Protein AF-A0A1V8RTB7-F1 (afdb_monomer_lite)

Organism: NCBI:txid1873176

Radius of gyration: 22.28 Å; chains: 1; bounding box: 72×28×49 Å

Structure (mmCIF, N/CA/C/O backbone):
data_AF-A0A1V8RTB7-F1
#
_entry.id   AF-A0A1V8RTB7-F1
#
loop_
_atom_site.group_PDB
_atom_site.id
_atom_site.type_symbol
_atom_site.label_atom_id
_atom_site.label_alt_id
_atom_site.label_comp_id
_atom_site.label_asym_id
_atom_site.label_entity_id
_atom_site.label_seq_id
_atom_site.pdbx_PDB_ins_code
_atom_site.Cartn_x
_atom_site.Cartn_y
_atom_site.Cartn_z
_atom_site.occupancy
_atom_site.B_iso_or_equiv
_atom_site.auth_seq_id
_atom_site.auth_comp_id
_atom_site.auth_asym_id
_atom_site.auth_atom_id
_atom_site.pdbx_PDB_model_num
ATOM 1 N N . MET A 1 1 ? 43.650 17.006 23.116 1.00 42.62 1 MET A N 1
ATOM 2 C CA . MET A 1 1 ? 42.291 17.356 22.651 1.00 42.62 1 MET A CA 1
ATOM 3 C C . MET A 1 1 ? 41.354 16.226 23.047 1.00 42.62 1 MET A C 1
ATOM 5 O O . MET A 1 1 ? 41.632 15.103 22.643 1.00 42.62 1 MET A O 1
ATOM 9 N N . PRO A 1 2 ? 40.340 16.457 23.895 1.00 37.34 2 PRO A N 1
ATOM 10 C CA . PRO A 1 2 ? 39.417 15.399 24.286 1.00 37.34 2 PRO A CA 1
ATOM 11 C C . PRO A 1 2 ? 38.478 15.075 23.119 1.00 37.34 2 PRO A C 1
ATOM 13 O O . PRO A 1 2 ? 37.857 15.961 22.536 1.00 37.34 2 PRO A O 1
ATOM 16 N N . ASN A 1 3 ? 38.435 13.796 22.755 1.00 39.91 3 ASN A N 1
ATOM 17 C CA . ASN A 1 3 ? 37.641 13.277 21.652 1.00 39.91 3 ASN A CA 1
ATOM 18 C C . ASN A 1 3 ? 36.176 13.206 22.107 1.00 39.91 3 ASN A C 1
ATOM 20 O O . ASN A 1 3 ? 35.844 12.431 23.005 1.00 39.91 3 ASN A O 1
ATOM 24 N N . ILE A 1 4 ? 35.314 14.051 21.539 1.00 44.75 4 ILE A N 1
ATOM 25 C CA . ILE A 1 4 ? 33.876 14.033 21.820 1.00 44.75 4 ILE A CA 1
ATOM 26 C C . ILE A 1 4 ? 33.309 12.790 21.137 1.00 44.75 4 ILE A C 1
ATOM 28 O O . ILE A 1 4 ? 33.119 12.757 19.923 1.00 44.75 4 ILE A O 1
ATOM 32 N N . ILE A 1 5 ? 33.063 11.748 21.926 1.00 47.06 5 ILE A N 1
ATOM 33 C CA . ILE A 1 5 ? 32.315 10.576 21.483 1.00 47.06 5 ILE A CA 1
ATOM 34 C C . ILE A 1 5 ? 30.865 11.041 21.360 1.00 47.06 5 ILE A C 1
ATOM 36 O O . ILE A 1 5 ? 30.154 11.140 22.357 1.00 47.06 5 ILE A O 1
ATOM 40 N N . VAL A 1 6 ? 30.446 11.399 20.148 1.00 46.91 6 VAL A N 1
ATOM 41 C CA . VAL A 1 6 ? 29.043 11.708 19.862 1.00 46.91 6 VAL A CA 1
ATOM 42 C C . VAL A 1 6 ? 28.253 10.407 20.037 1.00 46.91 6 VAL A C 1
ATOM 44 O O . VAL A 1 6 ? 28.497 9.454 19.291 1.00 46.91 6 VAL A O 1
ATOM 47 N N . PRO A 1 7 ? 27.334 10.309 21.012 1.00 39.03 7 PRO A N 1
ATOM 48 C CA . PRO A 1 7 ? 26.510 9.124 21.147 1.00 39.03 7 PRO A CA 1
ATOM 49 C C . PRO A 1 7 ? 25.584 9.046 19.931 1.00 39.03 7 PRO A C 1
ATOM 51 O O . PRO A 1 7 ? 24.817 9.968 19.656 1.00 39.03 7 PRO A O 1
ATOM 54 N N . ALA A 1 8 ? 25.644 7.931 19.201 1.00 44.41 8 ALA A N 1
ATOM 55 C CA . ALA A 1 8 ? 24.708 7.589 18.134 1.00 44.41 8 ALA A CA 1
ATOM 56 C C . ALA A 1 8 ? 23.334 7.209 18.720 1.00 44.41 8 ALA A C 1
ATOM 58 O O . ALA A 1 8 ? 22.780 6.152 18.427 1.00 44.41 8 ALA A O 1
ATOM 59 N N . THR A 1 9 ? 22.779 8.066 19.574 1.00 44.06 9 THR A N 1
ATOM 60 C CA . THR A 1 9 ? 21.411 7.962 20.075 1.00 44.06 9 THR A CA 1
ATOM 61 C C . THR A 1 9 ? 20.503 8.691 19.093 1.00 44.06 9 THR A C 1
ATOM 63 O O . THR A 1 9 ? 19.887 9.704 19.402 1.00 44.06 9 THR A O 1
ATOM 66 N N . GLY A 1 10 ? 20.445 8.172 17.866 1.00 40.53 10 GLY A N 1
ATOM 67 C CA . GLY A 1 10 ? 19.239 8.318 17.067 1.00 40.53 10 GLY A CA 1
ATOM 68 C C . GLY A 1 10 ? 18.193 7.455 17.750 1.00 40.53 10 GLY A C 1
ATOM 69 O O . GLY A 1 10 ? 18.296 6.230 17.701 1.00 40.53 10 GLY A O 1
ATOM 70 N N . GLU A 1 11 ? 17.285 8.108 18.470 1.00 34.44 11 GLU A N 1
ATOM 71 C CA . GLU A 1 11 ? 16.128 7.540 19.154 1.00 34.44 11 GLU A CA 1
ATOM 72 C C . GLU A 1 11 ? 15.665 6.250 18.478 1.00 34.44 11 GLU A C 1
ATOM 74 O O . GLU A 1 11 ? 15.232 6.233 17.321 1.00 34.44 11 GLU A O 1
ATOM 79 N N . ALA A 1 12 ? 15.812 5.141 19.200 1.00 39.78 12 ALA A N 1
ATOM 80 C CA . ALA A 1 12 ? 15.259 3.868 18.797 1.00 39.78 12 ALA A CA 1
ATOM 81 C C . ALA A 1 12 ? 13.731 3.978 18.872 1.00 39.78 12 ALA A C 1
ATOM 83 O O . ALA A 1 12 ? 13.105 3.514 19.823 1.00 39.78 12 ALA A O 1
ATOM 84 N N . LEU A 1 13 ? 13.128 4.565 17.831 1.00 41.94 13 LEU A N 1
ATOM 85 C CA . LEU A 1 13 ? 11.792 4.191 17.389 1.00 41.94 13 LEU A CA 1
ATOM 86 C C . LEU A 1 13 ? 11.721 2.665 17.505 1.00 41.94 13 LEU A C 1
ATOM 88 O O . LEU A 1 13 ? 12.680 2.011 17.067 1.00 41.94 13 LEU A O 1
ATOM 92 N N . PRO A 1 14 ? 10.661 2.087 18.105 1.00 40.66 14 PRO A N 1
ATOM 93 C CA . PRO A 1 14 ? 10.537 0.641 18.200 1.00 40.66 14 PRO A CA 1
ATOM 94 C C . PRO A 1 14 ? 10.774 0.108 16.795 1.00 40.66 14 PRO A C 1
ATOM 96 O O . PRO A 1 14 ? 10.021 0.445 15.879 1.00 40.66 14 PRO A O 1
ATOM 99 N N . LYS A 1 15 ? 11.900 -0.593 16.588 1.00 52.12 15 LYS A N 1
ATOM 100 C CA . LYS A 1 15 ? 12.283 -1.081 15.265 1.00 52.12 15 LYS A CA 1
ATOM 101 C C . LYS A 1 15 ? 11.202 -2.075 14.897 1.00 52.12 15 LYS A C 1
ATOM 103 O O . LYS A 1 15 ? 11.294 -3.242 15.276 1.00 52.12 15 LYS A O 1
ATOM 108 N N . ALA A 1 16 ? 10.164 -1.610 14.201 1.00 56.31 16 ALA A N 1
ATOM 109 C CA . ALA A 1 16 ? 9.252 -2.472 13.489 1.00 56.31 16 ALA A CA 1
ATOM 110 C C . ALA A 1 16 ? 10.170 -3.440 12.750 1.00 56.31 16 ALA A C 1
ATOM 112 O O . ALA A 1 16 ? 11.051 -3.008 11.999 1.00 56.31 16 ALA A O 1
ATOM 113 N N . LYS A 1 17 ? 10.096 -4.728 13.098 1.00 71.62 17 LYS A N 1
ATOM 114 C CA . LYS A 1 17 ? 10.923 -5.750 12.462 1.00 71.62 17 LYS A CA 1
ATOM 115 C C . LYS A 1 17 ? 10.435 -5.846 11.023 1.00 71.62 17 LYS A C 1
ATOM 117 O O . LYS A 1 17 ? 9.546 -6.626 10.707 1.00 71.62 17 LYS A O 1
ATOM 122 N N . PHE A 1 18 ? 10.970 -4.983 10.170 1.00 79.69 18 PHE A N 1
ATOM 123 C CA . PHE A 1 18 ? 10.712 -5.010 8.747 1.00 79.69 18 PHE A CA 1
ATOM 124 C C . PHE A 1 18 ? 11.273 -6.315 8.200 1.00 79.69 18 PHE A C 1
ATOM 126 O O . PHE A 1 18 ? 12.411 -6.688 8.498 1.00 79.69 18 PHE A O 1
ATOM 133 N N . ASN A 1 19 ? 10.479 -7.013 7.394 1.00 87.69 19 ASN A N 1
ATOM 134 C CA . ASN A 1 19 ? 10.949 -8.214 6.732 1.00 87.69 19 ASN A CA 1
ATOM 135 C C . ASN A 1 19 ? 11.882 -7.816 5.579 1.00 87.69 19 ASN A C 1
ATOM 137 O O . ASN A 1 19 ? 11.442 -7.546 4.463 1.00 87.69 19 ASN A O 1
ATOM 141 N N . LEU A 1 20 ? 13.186 -7.766 5.867 1.00 88.69 20 LEU A N 1
ATOM 142 C CA . LEU A 1 20 ? 14.218 -7.354 4.911 1.00 88.69 20 LEU A CA 1
ATOM 143 C C . LEU A 1 20 ? 14.203 -8.209 3.636 1.00 88.69 20 LEU A C 1
ATOM 145 O O . LEU A 1 20 ? 14.463 -7.691 2.551 1.00 88.69 20 LEU A O 1
ATOM 149 N N . SER A 1 21 ? 13.863 -9.497 3.759 1.00 90.81 21 SER A N 1
ATOM 150 C CA . SER A 1 21 ? 13.784 -10.404 2.613 1.00 90.81 21 SER A CA 1
ATOM 151 C C . SER A 1 21 ? 12.650 -10.017 1.659 1.00 90.81 21 SER A C 1
ATOM 153 O O . SER A 1 21 ? 12.855 -9.991 0.448 1.00 90.81 21 SER A O 1
ATOM 155 N N . GLU A 1 22 ? 11.493 -9.617 2.188 1.00 90.62 22 GLU A N 1
ATOM 156 C CA . GLU A 1 22 ? 10.359 -9.152 1.381 1.00 90.62 22 GLU A CA 1
ATOM 157 C C . GLU A 1 22 ? 10.648 -7.798 0.733 1.00 90.62 22 GLU A C 1
ATOM 159 O O . GLU A 1 22 ? 10.368 -7.608 -0.451 1.00 90.62 22 GLU A O 1
ATOM 164 N N . ILE A 1 23 ? 11.313 -6.886 1.450 1.00 91.94 23 ILE A N 1
ATOM 165 C CA . ILE A 1 23 ? 11.740 -5.602 0.874 1.00 91.94 23 ILE A CA 1
ATOM 166 C C . ILE A 1 23 ? 12.721 -5.835 -0.284 1.00 91.94 23 ILE A C 1
ATOM 168 O O . ILE A 1 23 ? 12.587 -5.197 -1.330 1.00 91.94 23 ILE A O 1
ATOM 172 N N . MET A 1 24 ? 13.670 -6.771 -0.151 1.00 94.44 24 MET A N 1
ATOM 173 C CA . MET A 1 24 ? 14.577 -7.116 -1.254 1.00 94.44 24 MET A CA 1
ATOM 174 C C . MET A 1 24 ? 13.847 -7.750 -2.435 1.00 94.44 24 MET A C 1
ATOM 176 O O . MET A 1 24 ? 14.116 -7.376 -3.577 1.00 94.44 24 MET A O 1
ATOM 180 N N . LYS A 1 25 ? 12.904 -8.668 -2.197 1.00 95.81 25 LYS A N 1
ATOM 181 C CA . LYS A 1 25 ? 12.090 -9.261 -3.271 1.00 95.81 25 LYS A CA 1
ATOM 182 C C . LYS A 1 25 ? 11.290 -8.193 -4.016 1.00 95.81 25 LYS A C 1
ATOM 184 O O . LYS A 1 25 ? 11.278 -8.188 -5.248 1.00 95.81 25 LYS A O 1
ATOM 189 N N . ALA A 1 26 ? 10.673 -7.261 -3.289 1.00 94.44 26 ALA A N 1
ATOM 190 C CA . ALA A 1 26 ? 9.926 -6.149 -3.866 1.00 94.44 26 ALA A CA 1
ATOM 191 C C . ALA A 1 26 ? 10.834 -5.225 -4.694 1.00 94.44 26 ALA A C 1
ATOM 193 O O . ALA A 1 26 ? 10.503 -4.891 -5.835 1.00 94.44 26 ALA A O 1
ATOM 194 N N . ALA A 1 27 ? 12.010 -4.872 -4.164 1.00 96.00 27 ALA A N 1
ATOM 195 C CA . ALA A 1 27 ? 13.011 -4.083 -4.879 1.00 96.00 27 ALA A CA 1
ATOM 196 C C . ALA A 1 27 ? 13.465 -4.783 -6.169 1.00 96.00 27 ALA A C 1
ATOM 198 O O . ALA A 1 27 ? 13.487 -4.167 -7.235 1.00 96.00 27 ALA A O 1
ATOM 199 N N . TRP A 1 28 ? 13.757 -6.083 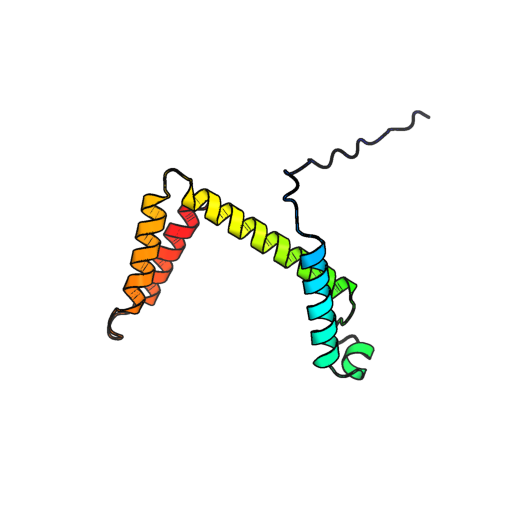-6.101 1.00 96.44 28 TRP A N 1
ATOM 200 C CA . TRP A 1 28 ? 14.187 -6.874 -7.253 1.00 96.44 28 TRP A CA 1
ATOM 201 C C . TRP A 1 28 ? 13.101 -6.999 -8.323 1.00 96.44 28 TRP A C 1
ATOM 203 O O . TRP A 1 28 ? 13.367 -6.829 -9.514 1.00 96.44 28 TRP A O 1
ATOM 213 N N . SER A 1 29 ? 11.857 -7.251 -7.912 1.00 95.69 29 SER A N 1
ATOM 214 C CA . SER A 1 29 ? 10.704 -7.279 -8.815 1.00 95.69 29 SER A CA 1
ATOM 215 C C . SER A 1 29 ? 10.541 -5.946 -9.550 1.00 95.69 29 SER A C 1
ATOM 217 O O . SER A 1 29 ? 10.374 -5.915 -10.770 1.00 95.69 29 SER A O 1
ATOM 219 N N . ARG A 1 30 ? 10.680 -4.830 -8.825 1.00 94.06 30 ARG A N 1
ATOM 220 C CA . ARG A 1 30 ? 10.570 -3.481 -9.387 1.00 94.06 30 ARG A CA 1
ATOM 221 C C . ARG A 1 30 ? 11.717 -3.138 -10.331 1.00 94.06 30 ARG A C 1
ATOM 223 O O . ARG A 1 30 ? 11.476 -2.588 -11.397 1.00 94.06 30 ARG A O 1
ATOM 230 N N . TYR A 1 31 ? 12.946 -3.494 -9.975 1.00 94.81 31 TYR A N 1
ATOM 231 C CA . TYR A 1 31 ? 14.105 -3.327 -10.849 1.00 94.81 31 TYR A CA 1
ATOM 232 C C . TYR A 1 31 ? 13.914 -4.059 -12.185 1.00 94.81 31 TYR A C 1
ATOM 234 O O . TYR A 1 31 ? 14.057 -3.459 -13.252 1.00 94.81 31 TYR A O 1
ATOM 242 N N . ARG A 1 32 ? 13.504 -5.334 -12.135 1.00 95.38 32 ARG A N 1
ATOM 243 C CA . ARG A 1 32 ? 13.240 -6.126 -13.345 1.00 95.38 32 ARG A CA 1
ATOM 244 C C . ARG A 1 32 ? 12.088 -5.564 -14.169 1.00 95.38 32 ARG A C 1
ATOM 246 O O . ARG A 1 32 ? 12.195 -5.517 -15.387 1.00 95.38 32 ARG A O 1
ATOM 253 N N . SER A 1 33 ? 11.004 -5.121 -13.532 1.00 93.56 33 SER A N 1
ATOM 254 C CA . SER A 1 33 ? 9.856 -4.578 -14.265 1.00 93.56 33 SER A CA 1
ATOM 255 C C . SER A 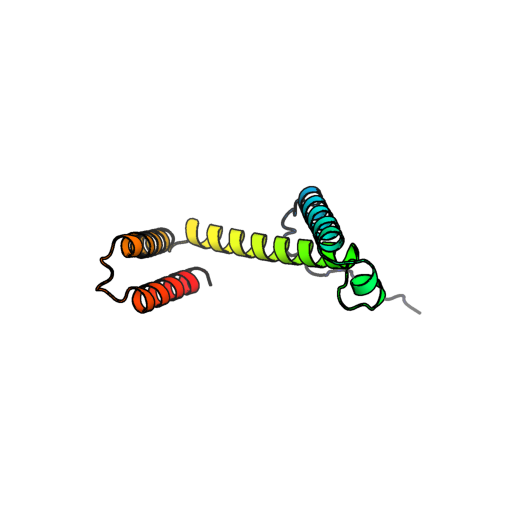1 33 ? 10.170 -3.254 -14.956 1.00 93.56 33 SER A C 1
ATOM 257 O O . SER A 1 33 ? 9.683 -3.034 -16.059 1.00 93.56 33 SER A O 1
ATOM 259 N N . ILE A 1 34 ? 11.009 -2.400 -14.364 1.00 90.06 34 ILE A N 1
ATOM 260 C CA . ILE A 1 34 ? 11.479 -1.168 -15.010 1.00 90.06 34 ILE A CA 1
ATOM 261 C C . ILE A 1 34 ? 12.327 -1.521 -16.238 1.00 90.06 34 ILE A C 1
ATOM 263 O O . ILE A 1 34 ? 12.025 -1.049 -17.330 1.00 90.06 34 ILE A O 1
ATOM 267 N N . ARG A 1 35 ? 13.313 -2.418 -16.100 1.00 90.00 35 ARG A N 1
ATOM 268 C CA . ARG A 1 35 ? 14.144 -2.851 -17.239 1.00 90.00 35 ARG A CA 1
ATOM 269 C C . ARG A 1 35 ? 13.378 -3.594 -18.333 1.00 90.00 35 ARG A C 1
ATOM 271 O O . ARG A 1 35 ? 13.793 -3.561 -19.477 1.00 90.00 35 ARG A O 1
ATOM 278 N N . ALA A 1 36 ? 12.273 -4.255 -17.999 1.00 93.19 36 ALA A N 1
ATOM 279 C CA . ALA A 1 36 ? 11.421 -4.908 -18.991 1.00 93.19 36 ALA A CA 1
ATOM 280 C C . ALA A 1 36 ? 10.489 -3.931 -19.729 1.00 93.19 36 ALA A C 1
ATOM 282 O O . ALA A 1 36 ? 9.986 -4.261 -20.798 1.00 93.19 36 ALA A O 1
ATOM 283 N N . ARG A 1 37 ? 10.199 -2.762 -19.142 1.00 92.25 37 ARG A N 1
ATOM 284 C CA . ARG A 1 37 ? 9.233 -1.790 -19.682 1.00 92.25 37 ARG A CA 1
ATOM 285 C C . ARG A 1 37 ? 9.870 -0.694 -20.521 1.00 92.25 37 ARG A C 1
ATOM 287 O O . ARG A 1 37 ? 9.206 -0.182 -21.415 1.00 92.25 37 ARG A O 1
ATOM 294 N N . TYR A 1 38 ? 11.102 -0.312 -20.205 1.00 90.69 38 TYR A N 1
ATOM 295 C CA . TYR A 1 38 ? 11.792 0.783 -20.876 1.00 90.69 38 TYR A CA 1
ATOM 296 C C . TYR A 1 38 ? 12.913 0.252 -21.754 1.00 90.69 38 TYR A C 1
ATOM 298 O O . TYR A 1 38 ? 13.610 -0.690 -21.381 1.00 90.69 38 TYR A O 1
ATOM 306 N N . ALA A 1 39 ? 13.081 0.872 -22.917 1.00 90.06 39 ALA A N 1
ATOM 307 C CA . ALA A 1 39 ? 14.162 0.538 -23.828 1.00 90.06 39 ALA A CA 1
ATOM 308 C C . ALA A 1 39 ? 15.510 1.035 -23.280 1.00 90.06 39 ALA A C 1
ATOM 310 O O . ALA A 1 39 ? 15.569 2.053 -22.586 1.00 90.06 39 ALA A O 1
ATOM 311 N N . ASP A 1 40 ? 16.603 0.361 -23.647 1.00 89.94 40 ASP A N 1
ATOM 312 C CA . ASP A 1 40 ? 17.945 0.684 -23.144 1.00 89.94 40 ASP A CA 1
ATOM 313 C C . ASP A 1 40 ? 18.365 2.130 -23.442 1.00 89.94 40 ASP A C 1
ATOM 315 O O . ASP A 1 40 ? 19.000 2.764 -22.602 1.00 89.94 40 ASP A O 1
ATOM 319 N N . TRP A 1 41 ? 17.942 2.697 -24.579 1.00 92.44 41 TRP A N 1
ATOM 320 C CA . TRP A 1 41 ? 18.219 4.099 -24.916 1.00 92.44 41 TRP A CA 1
ATOM 321 C C . TRP A 1 41 ? 17.556 5.080 -23.938 1.00 92.44 41 TRP A C 1
ATOM 323 O O . TRP A 1 41 ? 18.153 6.088 -23.585 1.00 92.44 41 TRP A O 1
ATOM 333 N N . GLN A 1 42 ? 16.360 4.768 -23.423 1.00 91.19 42 GLN A N 1
ATOM 334 C CA . GLN A 1 42 ? 15.672 5.624 -22.446 1.00 91.19 42 GLN A CA 1
ATOM 335 C C . GLN A 1 42 ? 16.390 5.625 -21.094 1.00 91.19 42 GLN A C 1
ATOM 337 O O . GLN A 1 42 ? 16.362 6.616 -20.366 1.00 91.19 42 GLN A O 1
ATOM 342 N N . ILE A 1 43 ? 17.020 4.501 -20.752 1.00 87.88 43 ILE A N 1
ATOM 343 C CA . ILE A 1 43 ? 17.808 4.351 -19.530 1.00 87.88 43 ILE A CA 1
ATOM 344 C C . ILE A 1 43 ? 19.166 5.046 -19.699 1.00 87.88 43 ILE A C 1
ATOM 346 O O . ILE A 1 43 ? 19.612 5.730 -18.781 1.00 87.88 43 ILE A O 1
ATOM 350 N N . ALA A 1 44 ? 19.801 4.906 -20.867 1.00 88.94 44 ALA A N 1
ATOM 351 C CA . ALA A 1 44 ? 21.087 5.527 -21.183 1.00 88.94 44 ALA A CA 1
ATOM 352 C C . ALA A 1 44 ? 21.013 7.062 -21.200 1.00 88.94 44 ALA A C 1
ATOM 354 O O . ALA A 1 44 ? 21.886 7.717 -20.638 1.00 88.94 44 ALA A O 1
ATOM 355 N N . GLU A 1 45 ? 19.936 7.624 -21.753 1.00 91.38 45 GLU A N 1
ATOM 356 C CA . GLU A 1 45 ? 19.650 9.068 -21.748 1.00 91.38 45 GLU A CA 1
ATOM 357 C C . GLU A 1 45 ? 19.193 9.591 -20.370 1.00 91.38 45 GLU A C 1
ATOM 359 O O . GLU A 1 45 ? 18.914 10.775 -20.201 1.00 91.38 45 GLU A O 1
ATOM 364 N N . GLY A 1 46 ? 19.066 8.717 -19.363 1.00 86.69 46 GLY A N 1
ATOM 365 C CA . GLY A 1 46 ? 18.659 9.105 -18.011 1.00 86.69 46 GLY A CA 1
ATOM 366 C C . GLY A 1 46 ? 17.192 9.532 -17.881 1.00 86.69 46 GLY A C 1
ATOM 367 O O . GLY A 1 46 ? 16.806 10.066 -16.842 1.00 86.69 46 GLY A O 1
ATOM 368 N N . ILE A 1 47 ? 16.353 9.268 -18.892 1.00 88.44 47 ILE A N 1
ATOM 369 C CA . ILE A 1 47 ? 14.912 9.579 -18.873 1.00 88.44 47 ILE A CA 1
ATOM 370 C C . ILE A 1 47 ? 14.219 8.793 -17.752 1.00 88.44 47 ILE A C 1
ATOM 372 O O . ILE A 1 47 ? 13.326 9.308 -17.076 1.00 88.44 47 ILE A O 1
ATOM 376 N N . PHE A 1 48 ? 14.653 7.550 -17.527 1.00 84.81 48 PHE A N 1
ATOM 377 C CA . PHE A 1 48 ? 14.198 6.725 -16.414 1.00 84.81 48 PHE A CA 1
ATOM 378 C C . PHE A 1 48 ? 15.366 6.144 -15.625 1.00 84.81 48 PHE A C 1
ATOM 380 O O . PHE A 1 48 ? 16.218 5.435 -16.159 1.00 84.81 48 PHE A O 1
ATOM 387 N N . ASP A 1 49 ? 15.345 6.364 -14.310 1.00 86.31 49 ASP A N 1
ATOM 388 C CA . ASP A 1 49 ? 16.289 5.739 -13.390 1.00 86.31 49 ASP A CA 1
ATOM 389 C C . ASP A 1 49 ? 15.908 4.269 -13.146 1.00 86.31 49 ASP A C 1
ATOM 391 O O . ASP A 1 49 ? 15.068 3.934 -12.303 1.00 86.31 49 ASP A O 1
ATOM 395 N N . ALA A 1 50 ? 16.547 3.386 -13.913 1.00 88.31 50 ALA A N 1
ATOM 396 C CA . ALA A 1 50 ? 16.439 1.937 -13.782 1.00 88.31 50 ALA A CA 1
ATOM 397 C C . ALA A 1 50 ? 17.483 1.333 -12.826 1.00 88.31 50 ALA A C 1
ATOM 399 O O . ALA A 1 50 ? 17.765 0.135 -12.899 1.00 88.31 50 ALA A O 1
ATOM 400 N N . SER A 1 51 ? 18.080 2.126 -11.931 1.00 91.56 51 SER A N 1
ATOM 401 C CA . SER A 1 51 ? 19.020 1.609 -10.938 1.00 91.56 51 SER A CA 1
ATOM 402 C C . SER A 1 51 ? 18.317 0.758 -9.878 1.00 91.56 5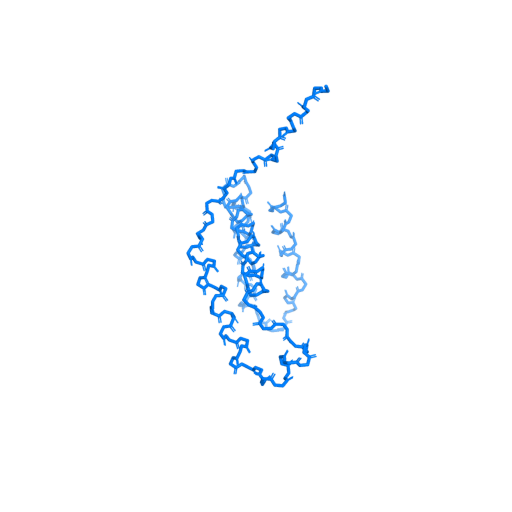1 SER A C 1
ATOM 404 O O . SER A 1 51 ? 17.197 1.029 -9.425 1.00 91.56 51 SER A O 1
ATOM 406 N N . PHE A 1 52 ? 19.017 -0.277 -9.412 1.00 91.75 52 PHE A N 1
ATOM 407 C CA . PHE A 1 52 ? 18.547 -1.073 -8.281 1.00 91.75 52 PHE A CA 1
ATOM 408 C C . PHE A 1 52 ? 18.426 -0.226 -7.003 1.00 91.75 52 PHE A C 1
ATOM 410 O O . PHE A 1 52 ? 17.509 -0.436 -6.212 1.00 91.75 52 PHE A O 1
ATOM 417 N N . ALA A 1 53 ? 19.288 0.782 -6.827 1.00 92.62 53 ALA A N 1
ATOM 418 C CA . ALA A 1 53 ? 19.238 1.700 -5.690 1.00 92.62 53 ALA A CA 1
ATOM 419 C C . ALA A 1 53 ? 17.907 2.470 -5.624 1.00 92.62 53 ALA A C 1
ATOM 421 O O . ALA A 1 53 ? 17.289 2.554 -4.558 1.00 92.62 53 ALA A O 1
ATOM 422 N N . THR A 1 54 ? 17.409 2.969 -6.759 1.00 92.06 54 THR A N 1
ATOM 423 C CA . THR A 1 54 ? 16.103 3.636 -6.809 1.00 92.06 54 THR A CA 1
ATOM 424 C C . THR A 1 54 ? 14.951 2.665 -6.577 1.00 92.06 54 THR A C 1
ATOM 426 O O . THR A 1 54 ? 14.028 2.988 -5.823 1.00 92.06 54 THR A O 1
ATOM 429 N N . ALA A 1 55 ? 15.022 1.447 -7.118 1.00 93.69 55 ALA A N 1
ATOM 430 C CA . ALA A 1 55 ? 14.039 0.407 -6.819 1.00 93.69 55 ALA A CA 1
ATOM 431 C C . ALA A 1 55 ? 13.989 0.071 -5.315 1.00 93.69 55 ALA A C 1
ATOM 433 O O . ALA A 1 55 ? 12.904 -0.006 -4.734 1.00 93.69 55 ALA A O 1
ATOM 434 N N . LEU A 1 56 ? 15.153 -0.045 -4.672 1.00 95.81 56 LEU A N 1
ATOM 435 C CA . LEU A 1 56 ? 15.296 -0.318 -3.246 1.00 95.81 56 LEU A CA 1
ATOM 436 C C . LEU A 1 56 ? 14.759 0.822 -2.375 1.00 95.81 56 LEU A C 1
ATOM 438 O O . LEU A 1 56 ? 14.011 0.577 -1.428 1.00 95.81 56 LEU A O 1
ATOM 442 N N . ARG A 1 57 ? 15.085 2.074 -2.708 1.00 94.69 57 ARG A N 1
ATOM 443 C CA . ARG A 1 57 ? 14.565 3.256 -2.004 1.00 94.69 57 ARG A CA 1
ATOM 444 C C . ARG A 1 57 ? 13.038 3.301 -2.034 1.00 94.69 57 ARG A C 1
ATOM 446 O O . ARG A 1 57 ? 12.410 3.598 -1.020 1.00 94.69 57 ARG A O 1
ATOM 453 N N . ILE A 1 58 ? 12.440 2.978 -3.179 1.00 93.56 58 ILE A N 1
ATOM 454 C CA . ILE A 1 58 ? 10.982 2.951 -3.326 1.00 93.56 58 ILE A CA 1
ATOM 455 C C . ILE A 1 58 ? 10.371 1.792 -2.535 1.00 93.56 58 ILE A C 1
ATOM 457 O O . ILE A 1 58 ? 9.388 2.012 -1.833 1.00 93.56 58 ILE A O 1
ATOM 461 N N . ALA A 1 59 ? 10.963 0.595 -2.585 1.00 93.75 59 ALA A N 1
ATOM 462 C CA . ALA A 1 59 ? 10.504 -0.547 -1.793 1.00 93.75 59 ALA A CA 1
ATOM 463 C C . ALA A 1 59 ? 10.528 -0.244 -0.284 1.00 93.75 59 ALA A C 1
ATOM 465 O O . ALA A 1 59 ? 9.559 -0.515 0.419 1.00 93.75 59 ALA A O 1
ATOM 466 N N . TRP A 1 60 ? 11.588 0.406 0.203 1.00 93.31 60 TRP A N 1
ATOM 467 C CA . TRP A 1 60 ? 11.671 0.868 1.589 1.00 93.31 60 TRP A CA 1
ATOM 468 C C . TRP A 1 60 ? 10.601 1.894 1.948 1.00 93.31 60 TRP A C 1
ATOM 470 O O . TRP A 1 60 ? 10.035 1.827 3.038 1.00 93.31 60 TRP A O 1
ATOM 480 N N . ARG A 1 61 ? 10.329 2.853 1.058 1.00 92.75 61 ARG A N 1
ATOM 481 C CA . ARG A 1 61 ? 9.278 3.851 1.281 1.00 92.75 61 ARG A CA 1
ATOM 482 C C . ARG A 1 61 ? 7.911 3.180 1.415 1.00 92.75 61 ARG A C 1
ATOM 484 O O . ARG A 1 61 ? 7.216 3.436 2.390 1.00 92.75 61 ARG A O 1
ATOM 491 N N . LEU A 1 62 ? 7.578 2.280 0.491 1.00 91.81 62 LEU A N 1
ATOM 492 C CA . LEU A 1 62 ? 6.316 1.538 0.509 1.00 91.81 62 LEU A CA 1
ATOM 493 C C . LEU A 1 62 ? 6.181 0.676 1.768 1.00 91.81 62 LEU A C 1
ATOM 495 O O . LEU A 1 62 ? 5.161 0.751 2.439 1.00 91.81 62 LEU A O 1
ATOM 499 N N . ALA A 1 63 ? 7.232 -0.050 2.157 1.00 90.00 63 ALA A N 1
ATOM 500 C CA . ALA A 1 63 ? 7.211 -0.860 3.375 1.00 90.00 63 ALA A CA 1
ATOM 501 C C . ALA A 1 63 ? 6.957 -0.017 4.638 1.00 90.00 63 ALA A C 1
ATOM 503 O O . ALA A 1 63 ? 6.233 -0.439 5.538 1.00 90.00 63 ALA A O 1
ATOM 504 N N . LYS A 1 64 ? 7.527 1.194 4.714 1.00 87.88 64 LYS A N 1
ATOM 505 C CA . LYS A 1 64 ? 7.259 2.132 5.817 1.00 87.88 64 LYS A CA 1
ATOM 506 C C . LYS A 1 64 ? 5.822 2.648 5.794 1.00 87.88 64 LYS A C 1
ATOM 508 O O . LYS A 1 64 ? 5.195 2.716 6.846 1.00 87.88 64 LYS A O 1
ATOM 513 N N . GLU A 1 65 ? 5.307 3.004 4.619 1.00 88.69 65 GLU A N 1
ATOM 514 C CA . GLU A 1 65 ? 3.917 3.444 4.453 1.00 88.69 65 GLU A CA 1
ATOM 515 C C . GLU A 1 65 ? 2.928 2.340 4.850 1.00 88.69 65 GLU A C 1
ATOM 517 O O . GLU A 1 65 ? 1.967 2.610 5.566 1.00 88.69 65 GLU A O 1
ATOM 522 N N . GLU A 1 66 ? 3.176 1.096 4.443 1.00 86.56 66 GLU A N 1
ATOM 523 C CA . GLU A 1 66 ? 2.367 -0.068 4.815 1.00 86.56 66 GLU A CA 1
ATOM 524 C C . GLU A 1 66 ? 2.428 -0.350 6.314 1.00 86.56 66 GLU A C 1
ATOM 526 O O . GLU A 1 66 ? 1.387 -0.545 6.934 1.00 86.56 66 GLU A O 1
ATOM 531 N N . ALA A 1 67 ? 3.614 -0.299 6.927 1.00 84.19 67 ALA A N 1
ATOM 532 C CA . ALA A 1 67 ? 3.747 -0.460 8.373 1.00 84.19 67 ALA A CA 1
ATOM 533 C C . ALA A 1 67 ? 3.001 0.642 9.144 1.00 84.19 67 ALA A C 1
ATOM 535 O O . ALA A 1 67 ? 2.317 0.351 10.123 1.00 84.19 67 ALA A O 1
ATOM 536 N N . ALA A 1 68 ? 3.078 1.894 8.685 1.00 82.81 68 ALA A N 1
ATOM 537 C CA . ALA A 1 68 ? 2.336 3.000 9.282 1.00 82.81 68 ALA A CA 1
ATOM 538 C C . ALA A 1 68 ? 0.816 2.829 9.121 1.00 82.81 68 ALA A C 1
ATOM 540 O O . ALA A 1 68 ? 0.067 3.106 10.057 1.00 82.81 68 ALA A O 1
ATOM 541 N N . LYS A 1 69 ? 0.348 2.350 7.961 1.00 82.62 69 LYS A N 1
ATOM 542 C CA . LYS A 1 69 ? -1.069 2.024 7.735 1.00 82.62 69 LYS A CA 1
ATOM 543 C C . LYS A 1 69 ? -1.534 0.882 8.637 1.00 82.62 69 LYS A C 1
ATOM 545 O O . LYS A 1 69 ? -2.542 1.038 9.313 1.00 82.62 69 LYS A O 1
ATOM 550 N N . ALA A 1 70 ? -0.777 -0.209 8.707 1.00 81.44 70 ALA A N 1
ATOM 551 C CA . ALA A 1 70 ? -1.096 -1.357 9.551 1.00 81.44 70 ALA A CA 1
ATOM 552 C C . ALA A 1 70 ? -1.142 -0.978 11.039 1.00 81.44 70 ALA A C 1
ATOM 554 O O . ALA A 1 70 ? -2.009 -1.444 11.773 1.00 81.44 70 ALA A O 1
ATOM 555 N N . GLU A 1 71 ? -0.245 -0.101 11.490 1.00 79.44 71 GLU A N 1
ATOM 556 C CA . GLU A 1 71 ? -0.265 0.424 12.856 1.00 79.44 71 GLU A CA 1
ATOM 557 C C . GLU A 1 71 ? -1.504 1.293 13.114 1.00 79.44 71 GLU A C 1
ATOM 559 O O . GLU A 1 71 ? -2.186 1.102 14.120 1.00 79.44 71 GLU A O 1
ATOM 564 N N . LYS A 1 72 ? -1.857 2.195 12.189 1.00 77.88 72 LYS A N 1
ATOM 565 C CA . LYS A 1 72 ? -3.107 2.972 12.277 1.00 77.88 72 LYS A CA 1
ATOM 566 C C . LYS A 1 72 ? -4.335 2.067 12.334 1.00 77.88 72 LYS A C 1
ATOM 568 O O . LYS A 1 72 ? -5.213 2.276 13.162 1.00 77.88 72 LYS A O 1
ATOM 573 N N . GLU A 1 73 ? -4.384 1.037 11.496 1.00 78.00 73 GLU A N 1
ATOM 574 C CA . GLU A 1 73 ? -5.477 0.064 11.492 1.00 78.00 73 GLU A CA 1
ATOM 575 C C . GLU A 1 73 ? -5.550 -0.733 12.794 1.00 78.00 73 GLU A C 1
ATOM 577 O O . GLU A 1 73 ? -6.646 -0.930 13.315 1.00 78.00 73 GLU A O 1
ATOM 582 N N . ARG A 1 74 ? -4.409 -1.145 13.359 1.00 77.81 74 ARG A N 1
ATOM 583 C CA . ARG A 1 74 ? -4.357 -1.808 14.670 1.00 77.81 74 ARG A CA 1
ATOM 584 C C . ARG A 1 74 ? -4.861 -0.908 15.788 1.00 77.81 74 ARG A C 1
ATOM 586 O O . ARG A 1 74 ? -5.622 -1.376 16.630 1.00 77.81 74 ARG A O 1
ATOM 593 N N . ARG A 1 75 ? -4.468 0.367 15.800 1.00 76.44 75 ARG A N 1
ATOM 594 C CA . ARG A 1 75 ? -4.967 1.348 16.778 1.00 76.44 75 ARG A CA 1
ATOM 595 C C . ARG A 1 75 ? -6.467 1.541 16.651 1.00 76.44 75 ARG A C 1
ATOM 597 O O . ARG A 1 75 ? -7.163 1.553 17.657 1.00 76.44 75 ARG A O 1
ATOM 604 N N . LEU A 1 76 ? -6.963 1.623 15.422 1.00 76.00 76 LEU A N 1
ATOM 605 C CA . LEU A 1 76 ? -8.387 1.760 15.163 1.00 76.00 76 LEU A CA 1
ATOM 606 C C . LEU A 1 76 ? -9.167 0.502 15.581 1.00 76.00 76 LEU A C 1
ATOM 608 O O . LEU A 1 76 ? -10.264 0.621 16.106 1.00 76.00 76 LEU A O 1
ATOM 612 N N . ALA A 1 77 ? -8.599 -0.693 15.393 1.00 74.94 77 ALA A N 1
ATOM 613 C CA . ALA A 1 77 ? -9.234 -1.966 15.744 1.00 74.94 77 ALA A CA 1
ATOM 614 C C . ALA A 1 77 ? -9.198 -2.292 17.248 1.00 74.94 77 ALA A C 1
ATOM 616 O O . ALA A 1 77 ? -10.111 -2.946 17.742 1.00 74.94 77 ALA A O 1
ATOM 617 N N . ASN A 1 78 ? -8.164 -1.852 17.969 1.00 76.50 78 ASN A N 1
ATOM 618 C CA . ASN A 1 78 ? -7.975 -2.153 19.395 1.00 76.50 78 ASN A CA 1
ATOM 619 C C . ASN A 1 78 ? -8.259 -0.955 20.318 1.00 76.50 78 ASN A C 1
ATOM 621 O O . ASN A 1 78 ? -8.152 -1.074 21.536 1.00 76.50 78 ASN A O 1
ATOM 625 N N . GLY A 1 79 ? -8.554 0.214 19.751 1.00 74.75 79 GLY A N 1
ATOM 626 C CA . GLY A 1 79 ? -8.810 1.440 20.495 1.00 74.75 79 GLY A CA 1
ATOM 627 C C . GLY A 1 79 ? -10.234 1.529 21.054 1.00 74.75 79 GLY A C 1
ATOM 628 O O . GLY A 1 79 ? -11.110 0.746 20.682 1.00 74.75 79 GLY A O 1
ATOM 629 N N . PRO A 1 80 ? -10.512 2.540 21.895 1.00 73.75 80 PRO A N 1
ATOM 630 C CA . PRO A 1 80 ? -11.844 2.764 22.470 1.00 73.75 80 PRO A CA 1
ATOM 631 C C . PRO A 1 80 ? -12.922 3.014 21.402 1.00 73.75 80 PRO A C 1
ATOM 633 O O . PRO A 1 80 ? -14.099 2.750 21.627 1.00 73.75 80 PRO A O 1
ATOM 636 N N . ASN A 1 81 ? -12.510 3.463 20.214 1.00 79.69 81 ASN A N 1
ATOM 637 C CA . ASN A 1 81 ? -13.390 3.760 19.087 1.00 79.69 81 ASN A CA 1
ATOM 638 C C . ASN A 1 81 ? -13.548 2.586 18.105 1.00 79.69 81 ASN A C 1
ATOM 640 O O . ASN A 1 81 ? -14.102 2.779 17.025 1.00 79.69 81 ASN A O 1
ATOM 644 N N . ALA A 1 82 ? -13.088 1.376 18.442 1.00 80.62 82 ALA A N 1
ATOM 645 C CA . ALA A 1 82 ? -13.125 0.228 17.533 1.00 80.62 82 ALA A CA 1
ATOM 646 C C . ALA A 1 82 ? -14.538 -0.124 17.048 1.00 80.62 82 ALA A C 1
ATOM 648 O O . ALA A 1 82 ? -14.742 -0.376 15.859 1.00 80.62 82 ALA A O 1
ATOM 649 N N . ALA A 1 83 ? -15.527 -0.075 17.945 1.00 79.88 83 ALA A N 1
ATOM 650 C CA . ALA A 1 83 ? -16.926 -0.312 17.594 1.00 79.88 83 ALA A CA 1
ATOM 651 C C . ALA A 1 83 ? -17.466 0.754 16.623 1.00 79.88 83 ALA A C 1
ATOM 653 O O . ALA A 1 83 ? -18.140 0.420 15.650 1.00 79.88 83 ALA A O 1
ATOM 654 N N . LEU A 1 84 ? -17.109 2.023 16.843 1.00 80.31 84 LEU A N 1
ATOM 655 C CA . LEU A 1 84 ? -17.500 3.142 15.983 1.00 80.31 84 LEU A CA 1
ATOM 656 C C . LEU A 1 84 ? -16.803 3.080 14.613 1.00 80.31 84 LEU A C 1
ATOM 658 O O . LEU A 1 84 ? -17.411 3.315 13.573 1.00 80.31 84 LEU A O 1
ATOM 662 N N . ALA A 1 85 ? -15.530 2.694 14.580 1.00 83.25 85 ALA A N 1
ATOM 663 C CA . ALA A 1 85 ? -14.810 2.478 13.333 1.00 83.25 85 ALA A CA 1
ATOM 664 C C . ALA A 1 85 ? -15.400 1.315 12.519 1.00 83.25 85 ALA A C 1
ATOM 666 O O . ALA A 1 85 ? -15.487 1.398 11.292 1.00 83.25 85 ALA A O 1
ATOM 667 N N . ALA A 1 86 ? -15.829 0.239 13.187 1.00 84.38 86 ALA A N 1
ATOM 668 C CA . ALA A 1 86 ? -16.509 -0.880 12.544 1.00 84.38 86 ALA A CA 1
ATOM 669 C C . ALA A 1 86 ? -17.874 -0.466 11.968 1.00 84.38 86 ALA A C 1
ATOM 671 O O . ALA A 1 86 ? -18.186 -0.844 10.838 1.00 84.38 86 ALA A O 1
ATOM 672 N N . SER A 1 87 ? -18.652 0.355 12.685 1.00 86.50 87 SER A N 1
ATOM 673 C CA . SER A 1 87 ? -19.940 0.846 12.181 1.00 86.50 87 SER A CA 1
ATOM 674 C C . SER A 1 87 ? -19.773 1.766 10.972 1.00 86.50 87 SER A C 1
ATOM 676 O O . SER A 1 87 ? -20.470 1.580 9.978 1.00 86.50 87 SER A O 1
ATOM 678 N N . ILE A 1 88 ? -18.803 2.689 10.996 1.00 87.25 88 ILE A N 1
ATOM 679 C CA . ILE A 1 88 ? -18.513 3.579 9.858 1.00 87.25 88 ILE A CA 1
ATOM 680 C C . ILE A 1 88 ? -18.072 2.768 8.626 1.00 87.25 88 ILE A C 1
ATOM 682 O O . ILE A 1 88 ? -18.503 3.051 7.509 1.00 87.25 88 ILE A O 1
ATOM 686 N N . ARG A 1 89 ? -17.260 1.714 8.805 1.00 87.81 89 ARG A N 1
ATOM 687 C CA . ARG A 1 89 ? -16.882 0.803 7.704 1.00 87.81 89 ARG A CA 1
ATOM 688 C C . ARG A 1 89 ? -18.087 0.072 7.120 1.00 87.81 89 ARG A C 1
ATOM 690 O O . ARG A 1 89 ? -18.231 0.033 5.901 1.00 87.81 89 ARG A O 1
ATOM 697 N N . ALA A 1 90 ? -18.956 -0.463 7.975 1.00 88.25 90 ALA A N 1
ATOM 698 C CA . ALA A 1 90 ? -20.182 -1.123 7.538 1.00 88.25 90 ALA A CA 1
ATOM 699 C C . ALA A 1 90 ? -21.104 -0.156 6.778 1.00 88.25 90 ALA A C 1
ATOM 701 O O . ALA A 1 90 ? -21.708 -0.534 5.775 1.00 88.25 90 ALA A O 1
ATOM 702 N N . GLU A 1 91 ? -21.168 1.107 7.203 1.00 88.44 91 GLU A N 1
ATOM 703 C CA . GLU A 1 91 ? -21.941 2.137 6.515 1.00 88.44 91 GLU A CA 1
ATOM 704 C C . GLU A 1 91 ? -21.363 2.443 5.128 1.00 88.44 91 GLU A C 1
ATOM 706 O O . GLU A 1 91 ? -22.110 2.423 4.149 1.00 88.44 91 GLU A O 1
ATOM 711 N N . ILE A 1 92 ? -20.040 2.610 5.005 1.00 89.25 92 ILE A N 1
ATOM 712 C CA . ILE A 1 92 ? -19.363 2.769 3.706 1.00 89.25 92 ILE A CA 1
ATOM 713 C C . ILE A 1 92 ? -19.639 1.570 2.787 1.00 89.25 92 ILE A C 1
ATOM 715 O O . ILE A 1 92 ? -19.921 1.758 1.601 1.00 89.25 92 ILE A O 1
ATOM 719 N N . ASP A 1 93 ? -19.595 0.343 3.307 1.00 90.62 93 ASP A N 1
ATOM 720 C CA . ASP A 1 93 ? -19.908 -0.853 2.522 1.00 90.62 93 ASP A CA 1
ATOM 721 C C . ASP A 1 93 ? -21.381 -0.906 2.106 1.00 90.62 93 ASP A C 1
ATOM 723 O O . ASP A 1 93 ? -21.685 -1.283 0.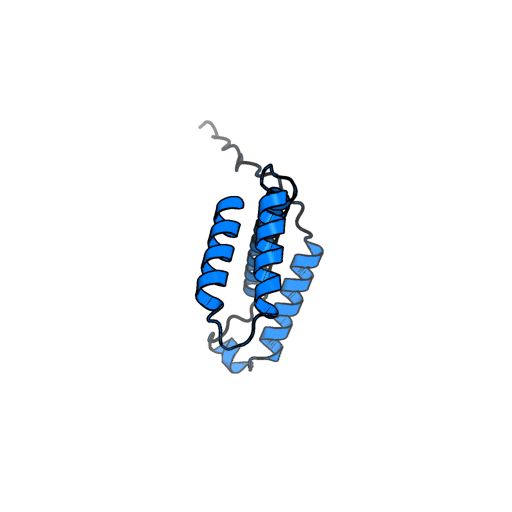972 1.00 90.62 93 ASP A O 1
ATOM 727 N N . SER A 1 94 ? -22.297 -0.449 2.962 1.00 89.06 94 SER A N 1
ATOM 728 C CA . SER A 1 94 ? -23.723 -0.366 2.637 1.00 89.06 94 SER A CA 1
ATOM 729 C C . SER A 1 94 ? -24.011 0.592 1.472 1.00 89.06 94 SER A C 1
ATOM 731 O O . SER A 1 94 ? -24.940 0.356 0.694 1.00 89.06 94 SER A O 1
ATOM 733 N N . LEU A 1 95 ? -23.185 1.636 1.288 1.00 87.81 95 LEU A N 1
ATOM 734 C CA . LEU A 1 95 ? -23.323 2.588 0.180 1.00 87.81 95 LEU A CA 1
ATOM 735 C C . LEU A 1 95 ? -23.155 1.921 -1.191 1.00 87.81 95 LEU A C 1
ATOM 737 O O . LEU A 1 95 ? -23.747 2.399 -2.156 1.00 87.81 95 LEU A O 1
ATOM 741 N N . LYS A 1 96 ? -22.422 0.801 -1.285 1.00 86.62 96 LYS A N 1
ATOM 742 C CA . LYS A 1 96 ? -22.259 0.033 -2.536 1.00 86.62 96 LYS A CA 1
ATOM 743 C C . LYS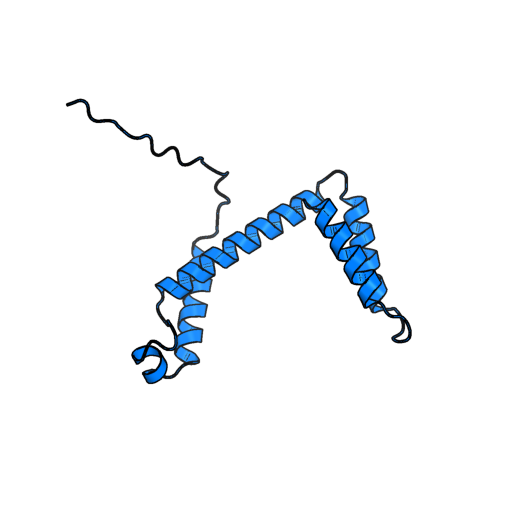 A 1 96 ? -23.578 -0.542 -3.051 1.00 86.62 96 LYS A C 1
ATOM 745 O O . LYS A 1 96 ? -23.718 -0.756 -4.250 1.00 86.62 96 LYS A O 1
ATOM 750 N N . TYR A 1 97 ? -24.533 -0.779 -2.156 1.00 89.62 97 TYR A N 1
ATOM 751 C CA . TYR A 1 97 ? -25.843 -1.336 -2.490 1.00 89.62 97 TYR A CA 1
ATOM 752 C C . TYR A 1 97 ? -26.910 -0.257 -2.703 1.00 89.62 97 TYR A C 1
ATOM 754 O O . TYR A 1 97 ? -28.064 -0.582 -2.988 1.00 89.62 97 TYR A O 1
ATOM 762 N N . LYS A 1 98 ? -26.568 1.034 -2.562 1.00 87.31 98 LYS A N 1
ATOM 763 C CA . LYS A 1 98 ? -27.533 2.105 -2.814 1.00 87.31 98 LYS A CA 1
ATOM 764 C C . LYS A 1 98 ? -27.771 2.278 -4.321 1.00 87.31 98 LYS A C 1
ATOM 766 O O . LYS A 1 98 ? -26.824 2.237 -5.104 1.00 87.31 98 LYS A O 1
ATOM 771 N N . PRO A 1 99 ? -29.028 2.505 -4.747 1.00 85.25 99 PRO A N 1
ATOM 772 C CA . PRO A 1 99 ? -29.336 2.740 -6.153 1.00 85.25 99 PRO A CA 1
ATOM 773 C C . PRO A 1 99 ? -28.627 3.989 -6.691 1.00 85.25 99 PRO A C 1
ATOM 775 O O . PRO A 1 99 ? -28.543 4.997 -5.991 1.00 85.25 99 PRO A O 1
ATOM 778 N N . ALA A 1 100 ? -28.228 3.962 -7.966 1.00 78.88 100 ALA A N 1
ATOM 779 C CA . ALA A 1 100 ? -27.469 5.030 -8.635 1.00 78.88 100 ALA A CA 1
ATOM 780 C C . ALA A 1 100 ? -28.137 6.423 -8.634 1.00 78.88 100 ALA A C 1
ATOM 782 O O . ALA A 1 100 ? -27.484 7.420 -8.917 1.00 78.88 100 ALA A O 1
ATOM 783 N N . ARG A 1 101 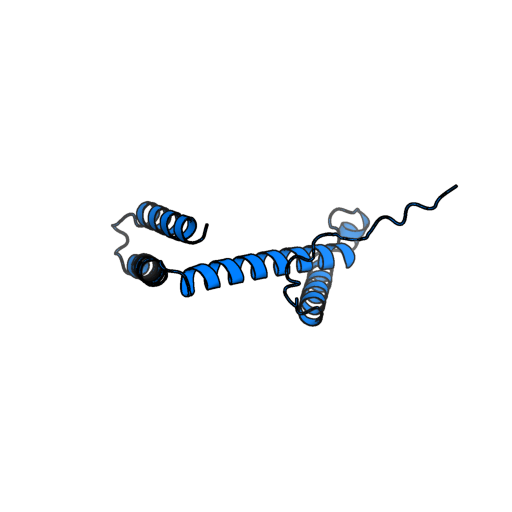? -29.433 6.504 -8.300 1.00 85.88 101 ARG A N 1
ATOM 784 C CA . ARG A 1 101 ? -30.170 7.769 -8.127 1.00 85.88 101 ARG A CA 1
ATOM 785 C C . ARG A 1 101 ? -29.748 8.573 -6.891 1.00 85.88 101 ARG A C 1
ATOM 787 O O . ARG A 1 101 ? -30.145 9.725 -6.768 1.00 85.88 101 ARG A O 1
ATOM 794 N N . TYR A 1 102 ? -29.009 7.968 -5.960 1.00 83.19 102 TYR A N 1
ATOM 795 C CA . TYR A 1 102 ? -28.475 8.650 -4.784 1.00 83.19 102 TYR A CA 1
ATOM 796 C C . TYR A 1 102 ? -27.013 9.026 -5.015 1.00 83.19 102 TYR A C 1
ATOM 798 O O . TYR A 1 102 ? -26.201 8.163 -5.349 1.00 83.19 102 TYR A O 1
ATOM 806 N N . ASP A 1 103 ? -26.663 10.290 -4.770 1.00 84.44 103 ASP A N 1
ATOM 807 C CA . ASP A 1 103 ? -25.261 10.699 -4.733 1.00 84.44 103 ASP A CA 1
ATOM 808 C C . ASP A 1 103 ? -24.606 10.204 -3.436 1.00 84.44 103 ASP A C 1
ATOM 810 O O . ASP A 1 103 ? -24.773 10.766 -2.351 1.00 84.44 103 ASP A O 1
ATOM 814 N N . ILE A 1 104 ? -23.881 9.095 -3.554 1.00 88.81 104 ILE A N 1
ATOM 815 C CA . ILE A 1 104 ? -23.174 8.455 -2.442 1.00 88.81 104 ILE A CA 1
ATOM 816 C C . ILE A 1 104 ? -21.776 9.037 -2.213 1.00 88.81 104 ILE A C 1
ATOM 818 O O . ILE A 1 104 ? -21.172 8.766 -1.177 1.00 88.81 104 ILE A O 1
ATOM 822 N N . ILE A 1 105 ? -21.240 9.822 -3.154 1.00 88.62 105 ILE A N 1
ATOM 823 C CA . ILE A 1 105 ? -19.876 10.358 -3.090 1.00 88.62 105 ILE A CA 1
ATOM 824 C C . ILE A 1 105 ? -19.665 11.314 -1.905 1.00 88.62 105 ILE A C 1
ATOM 826 O O . ILE A 1 105 ? -18.680 11.123 -1.185 1.00 88.62 105 ILE A O 1
ATOM 830 N N . PRO A 1 106 ? -20.534 12.310 -1.635 1.00 90.00 106 PRO A N 1
ATOM 831 C CA . PRO A 1 106 ? -20.338 13.214 -0.504 1.00 90.00 106 PRO A CA 1
ATOM 832 C C . PRO A 1 106 ? -20.478 12.486 0.836 1.00 90.00 106 PRO A C 1
ATOM 834 O O . PRO A 1 106 ? -19.687 12.724 1.748 1.00 90.00 106 PRO A O 1
ATOM 837 N N . ILE A 1 107 ? -21.426 11.548 0.933 1.00 86.12 107 ILE A N 1
ATOM 838 C CA . ILE A 1 107 ? -21.648 10.734 2.137 1.00 86.12 107 ILE A CA 1
ATOM 839 C C . ILE A 1 107 ? -20.416 9.869 2.410 1.00 86.12 107 ILE A C 1
ATOM 841 O O . ILE A 1 107 ? -19.879 9.877 3.515 1.00 86.12 107 ILE A O 1
ATOM 845 N N . ARG A 1 108 ? -19.907 9.188 1.380 1.00 88.62 108 ARG A N 1
ATOM 846 C CA . ARG A 1 108 ? -18.700 8.371 1.483 1.00 88.62 108 ARG A CA 1
ATOM 847 C C . ARG A 1 108 ? -17.486 9.191 1.918 1.00 88.62 108 ARG A C 1
ATOM 849 O O . ARG A 1 108 ? -16.783 8.771 2.828 1.00 88.62 108 ARG A O 1
ATOM 856 N N . ARG A 1 109 ? -17.259 10.368 1.320 1.00 89.19 109 ARG A N 1
ATOM 857 C CA . ARG A 1 109 ? -16.137 11.251 1.691 1.00 89.19 109 ARG A CA 1
ATOM 858 C C . ARG A 1 109 ? -16.216 11.706 3.147 1.00 89.19 109 ARG A C 1
ATOM 860 O O . ARG A 1 109 ? -15.195 11.749 3.831 1.00 89.19 109 ARG A O 1
ATOM 867 N N . ARG A 1 110 ? -17.418 12.033 3.629 1.00 91.69 110 ARG A N 1
ATOM 868 C CA . ARG A 1 110 ? -17.638 12.392 5.033 1.00 91.69 110 ARG A CA 1
ATOM 869 C C . ARG A 1 110 ? -17.279 11.229 5.962 1.00 91.69 110 ARG A C 1
ATOM 871 O O . ARG A 1 110 ? -16.482 11.428 6.872 1.00 91.69 110 ARG A O 1
ATOM 878 N N . LEU A 1 111 ? -17.793 10.029 5.690 1.00 88.00 111 LEU A N 1
ATOM 879 C CA . LEU A 1 111 ? -17.514 8.828 6.488 1.00 88.00 111 LEU A CA 1
ATOM 880 C C . LEU A 1 111 ? -16.024 8.448 6.469 1.00 88.00 111 LEU A C 1
ATOM 882 O O . LEU A 1 111 ? -15.464 8.084 7.497 1.00 88.00 111 LEU A O 1
ATOM 886 N N . GLU A 1 112 ? -15.348 8.585 5.327 1.00 88.62 112 GLU A N 1
ATOM 887 C CA . GLU A 1 112 ? -13.896 8.382 5.224 1.00 88.62 112 GLU A CA 1
ATOM 888 C C . GLU A 1 112 ? -13.111 9.411 6.061 1.00 88.62 112 GLU A C 1
ATOM 890 O O . GLU A 1 112 ? -12.100 9.063 6.672 1.00 88.62 112 GLU A O 1
ATOM 895 N N . THR A 1 113 ? -13.590 10.658 6.143 1.00 88.88 113 THR A N 1
ATOM 896 C CA . THR A 1 113 ? -12.981 11.711 6.976 1.00 88.88 113 THR A CA 1
ATOM 897 C C . THR A 1 113 ? -13.178 11.436 8.467 1.00 88.88 113 THR A C 1
ATOM 899 O O . THR A 1 113 ? -12.234 11.572 9.243 1.00 88.88 113 THR A O 1
ATOM 902 N N . GLU A 1 114 ? -14.377 11.004 8.866 1.00 85.69 114 GLU A N 1
ATOM 903 C CA . GLU A 1 114 ? -14.676 10.588 10.243 1.00 85.69 114 GLU A CA 1
ATOM 904 C C . GLU A 1 114 ? -13.843 9.358 10.640 1.00 85.69 114 GLU A C 1
ATOM 906 O O . GLU A 1 114 ? -13.287 9.298 11.732 1.00 85.69 114 GLU A O 1
ATOM 911 N N . LEU A 1 115 ? -13.647 8.399 9.734 1.00 85.00 115 LEU A N 1
ATOM 912 C CA . LEU A 1 115 ? -12.771 7.258 9.995 1.00 85.00 115 LEU A CA 1
ATOM 913 C C . LEU A 1 115 ? -11.296 7.670 10.127 1.00 85.00 115 LEU A C 1
ATOM 915 O O . LEU A 1 115 ? -10.566 7.107 10.944 1.00 85.00 115 LEU A O 1
ATOM 919 N N . ALA A 1 116 ? -10.851 8.653 9.341 1.00 82.62 116 ALA A N 1
ATOM 920 C CA . ALA A 1 116 ? -9.494 9.181 9.418 1.00 82.62 116 ALA A CA 1
ATOM 921 C C . ALA A 1 116 ? -9.234 9.951 10.722 1.00 82.62 116 ALA A C 1
ATOM 923 O O . ALA A 1 116 ? -8.140 9.827 11.272 1.00 82.62 116 ALA A O 1
ATOM 924 N N . SER A 1 117 ? -10.216 10.701 11.237 1.00 84.31 117 SER A N 1
ATOM 925 C CA . SER A 1 117 ? -10.081 11.416 12.514 1.00 84.31 117 SER A CA 1
ATOM 926 C C . SER A 1 117 ? -10.020 10.467 13.710 1.00 84.31 117 SER A C 1
ATOM 928 O O . SER A 1 117 ? -9.298 10.742 14.660 1.00 84.31 117 SER A O 1
ATOM 930 N N . LEU A 1 118 ? -10.697 9.316 13.643 1.00 78.75 118 LEU A N 1
ATOM 931 C CA . LEU A 1 118 ? -10.623 8.278 14.678 1.00 78.75 118 LEU A CA 1
ATOM 932 C C . LEU A 1 118 ? -9.280 7.527 14.708 1.00 78.75 118 LEU A C 1
ATOM 934 O O . LEU A 1 118 ? -8.988 6.849 15.691 1.00 78.75 118 LEU A O 1
ATOM 938 N N . ALA A 1 119 ? -8.488 7.613 13.636 1.00 70.50 119 ALA A N 1
ATOM 939 C CA . ALA A 1 119 ? -7.180 6.969 13.508 1.00 70.50 119 ALA A CA 1
ATOM 940 C C . ALA A 1 119 ? -5.988 7.918 13.759 1.00 70.50 119 ALA A C 1
ATOM 942 O O . ALA A 1 119 ? -4.838 7.468 13.666 1.00 70.50 119 ALA A O 1
ATOM 943 N N . ALA A 1 120 ? -6.255 9.210 13.986 1.00 64.12 120 ALA A N 1
ATOM 944 C CA . ALA A 1 120 ? -5.266 10.245 14.298 1.00 64.12 120 ALA A CA 1
ATOM 945 C C . ALA A 1 120 ? -4.874 10.196 15.781 1.00 64.12 120 ALA A C 1
ATOM 947 O O . ALA A 1 120 ? -3.652 10.281 16.043 1.00 64.12 120 ALA A O 1
#

Sequence (120 aa):
MPNIIVPATGEALPKAKFNLSEIMKAAWSRYRSIRARYADWQIAEGIFDASFATALRIAWRLAKEEAAKAEKERRLANGPNAALAASIRAEIDSLKYKPARYDIIPIRRRLETELASLAA

Foldseek 3Di:
DDDPPDPPPPPPPPPPPQPVVVLLVQLVVQLVVVPVPDDPVCVVVVVDPSDSVVSSVVSVVVSVVVVLVVVLVVCCCPDPCNVVLVVLVVVLVVLVVDDPVDDCPVVNVVSVVVNVVSSD

pLDDT: mean 81.14, std 16.11, range [34.44, 96.44]

Secondary structure (DSSP, 8-state):
-------------------HHHHHHHHHHHHHHHHHHS-HHHHHTTSS---HHHHHHHHHHHHHHHHHHHHHHHHHHHSTTHHHHHHHHHHHHHHTTS-TTS--HHHHHHHHHHHHHTT-